Protein AF-A0A914P9Q2-F1 (afdb_monomer)

Radius of gyration: 17.42 Å; Cα contacts (8 Å, |Δi|>4): 188; chains: 1; bounding box: 43×28×49 Å

Solvent-accessible surface area (backbone atoms only — not comparable to full-atom values): 6365 Å² total; per-residue (Å²): 116,64,84,43,79,44,37,32,39,36,33,68,54,30,56,73,70,47,64,48,75,80,62,78,77,41,89,42,43,48,78,44,65,74,75,90,65,51,73,77,66,53,68,74,34,46,29,41,39,45,42,43,96,56,44,72,63,49,52,56,53,48,47,74,75,31,57,92,56,27,40,84,69,52,68,42,73,34,87,67,46,78,44,75,45,71,48,96,89,45,101,50,70,43,82,41,84,40,69,38,59,28,33,42,32,32,30,49,113

Organism: NCBI:txid227884

Mean predicted aligned error: 6.01 Å

pLDDT: mean 86.97, std 9.28, range [52.28, 96.44]

Sequence (109 aa):
MRDKPVSVHIDPFCAENGISRFGQVFNAWEYNKTENLSREDLIRFDYLLFGNTTTEYLRSELMANFSSTHKEYFATEGFHRVKYRKFKQLPLPYPVFDFKEKVIVLKKL

Structure (mmCIF, N/CA/C/O backbone):
data_AF-A0A914P9Q2-F1
#
_entry.id   AF-A0A914P9Q2-F1
#
loop_
_atom_site.group_PDB
_atom_site.id
_atom_site.type_symbol
_atom_site.label_atom_id
_atom_site.label_alt_id
_atom_site.label_comp_id
_atom_site.label_asym_id
_atom_site.label_entity_id
_atom_site.label_seq_id
_atom_site.pdbx_PDB_ins_code
_atom_site.Cartn_x
_atom_site.Cartn_y
_atom_site.Cartn_z
_atom_site.occupancy
_atom_site.B_iso_or_equiv
_atom_site.auth_seq_id
_atom_site.auth_comp_id
_atom_site.auth_asym_id
_atom_site.auth_atom_id
_atom_site.pdbx_PDB_model_num
ATOM 1 N N . MET A 1 1 ? -11.937 -15.102 9.266 1.00 61.81 1 MET A N 1
ATOM 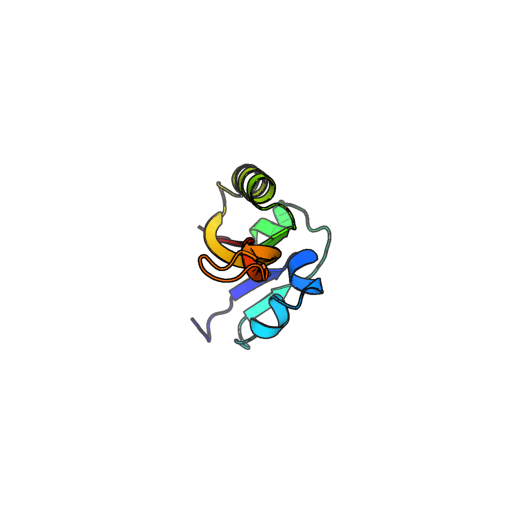2 C CA . MET A 1 1 ? -11.699 -13.670 8.958 1.00 61.81 1 MET A CA 1
ATOM 3 C C . MET A 1 1 ? -12.753 -13.092 8.017 1.00 61.81 1 MET A C 1
ATOM 5 O O . MET A 1 1 ? -13.006 -11.905 8.124 1.00 61.81 1 MET A O 1
ATOM 9 N N . ARG A 1 2 ? -13.370 -13.895 7.135 1.00 68.25 2 ARG A N 1
ATOM 10 C CA . ARG A 1 2 ? -14.324 -13.419 6.116 1.00 68.25 2 ARG A CA 1
ATOM 11 C C . ARG A 1 2 ? -15.599 -12.788 6.690 1.00 68.25 2 ARG A C 1
ATOM 13 O O . ARG A 1 2 ? -16.064 -11.801 6.146 1.00 68.25 2 ARG A O 1
ATOM 20 N N . ASP A 1 3 ? -16.085 -13.309 7.814 1.00 80.94 3 ASP A N 1
ATOM 21 C CA . ASP A 1 3 ? -17.329 -12.847 8.457 1.00 80.94 3 ASP A CA 1
ATOM 22 C C . ASP A 1 3 ? -17.084 -11.893 9.634 1.00 80.94 3 ASP A C 1
ATOM 24 O O . ASP A 1 3 ? -18.004 -11.560 10.376 1.00 80.94 3 ASP A O 1
ATOM 28 N N . LYS A 1 4 ? -15.826 -11.484 9.854 1.00 86.31 4 LYS A N 1
ATOM 29 C CA . LYS A 1 4 ? -15.497 -10.506 10.894 1.00 86.31 4 LYS A CA 1
ATOM 30 C C . LYS A 1 4 ? -15.575 -9.100 10.301 1.00 86.31 4 LYS A C 1
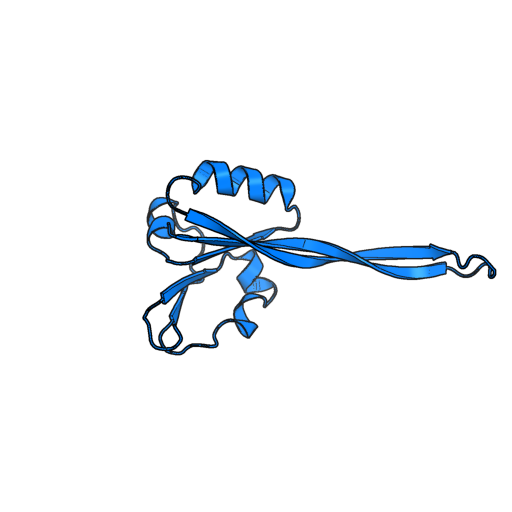ATOM 32 O O . LYS A 1 4 ? -15.045 -8.919 9.201 1.00 86.31 4 LYS A O 1
ATOM 37 N N . PRO A 1 5 ? -16.163 -8.130 11.022 1.00 90.50 5 PRO A N 1
ATOM 38 C CA . PRO A 1 5 ? -16.096 -6.739 10.619 1.00 90.50 5 PRO A CA 1
ATOM 39 C C . PRO A 1 5 ? -14.635 -6.294 10.618 1.00 90.50 5 PRO A C 1
ATOM 41 O O . PRO A 1 5 ? -13.922 -6.485 11.604 1.00 90.50 5 PRO A O 1
ATOM 44 N N . VAL A 1 6 ? -14.193 -5.775 9.479 1.00 92.00 6 VAL A N 1
ATOM 45 C CA . VAL A 1 6 ? -12.843 -5.250 9.261 1.00 92.00 6 VAL A CA 1
ATOM 46 C C . VAL A 1 6 ? -12.984 -3.950 8.497 1.00 92.00 6 VAL A C 1
ATOM 48 O O . VAL A 1 6 ? -13.746 -3.871 7.538 1.00 92.00 6 VAL A O 1
ATOM 51 N N . SER A 1 7 ? -12.234 -2.945 8.911 1.00 93.94 7 SER A N 1
ATOM 52 C CA . SER A 1 7 ? -12.235 -1.619 8.316 1.00 93.94 7 SER A CA 1
ATOM 53 C C . SER A 1 7 ? -10.928 -1.380 7.559 1.00 93.94 7 SER A C 1
ATOM 55 O O . SER A 1 7 ? -9.831 -1.595 8.076 1.00 93.94 7 SER A O 1
ATOM 57 N N . VAL A 1 8 ? -11.039 -0.955 6.303 1.00 92.94 8 VAL A N 1
ATOM 58 C CA . VAL A 1 8 ? -9.906 -0.756 5.399 1.00 92.94 8 VAL A CA 1
ATOM 59 C C . VAL A 1 8 ? -9.974 0.642 4.811 1.00 92.94 8 VAL A C 1
ATOM 61 O O . VAL A 1 8 ? -10.936 0.975 4.118 1.00 92.94 8 VAL A O 1
ATOM 64 N N . HIS A 1 9 ? -8.938 1.444 5.035 1.00 93.94 9 HIS A N 1
ATOM 65 C CA . HIS A 1 9 ? -8.758 2.686 4.296 1.00 93.94 9 HIS A CA 1
ATOM 66 C C . HIS A 1 9 ? -7.924 2.447 3.036 1.00 93.94 9 HIS A C 1
ATOM 68 O O . HIS A 1 9 ? -6.928 1.722 3.061 1.00 93.94 9 HIS A O 1
ATOM 74 N N . ILE A 1 10 ? -8.346 3.063 1.938 1.00 92.19 10 ILE A N 1
ATOM 75 C CA . ILE A 1 10 ? -7.703 3.007 0.630 1.00 92.19 10 ILE A CA 1
ATOM 76 C C . ILE A 1 10 ? -7.368 4.437 0.231 1.00 92.19 10 ILE A C 1
ATOM 78 O O . ILE A 1 10 ? -8.277 5.245 0.029 1.00 92.19 10 ILE A O 1
ATOM 82 N N . ASP A 1 11 ? -6.080 4.720 0.075 1.00 90.88 11 ASP A N 1
ATOM 83 C CA . ASP A 1 11 ? -5.620 6.027 -0.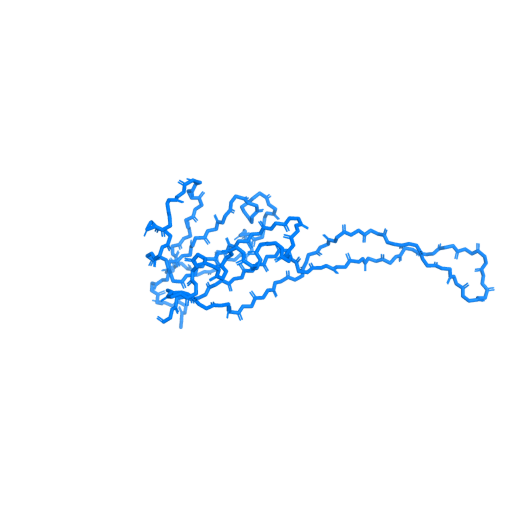367 1.00 90.88 11 ASP A CA 1
ATOM 84 C C . ASP A 1 11 ? -6.018 6.330 -1.830 1.00 90.88 11 ASP A C 1
ATOM 86 O O . ASP A 1 11 ? -6.314 5.412 -2.612 1.00 90.88 11 ASP A O 1
ATOM 90 N N . PRO A 1 12 ? -5.998 7.613 -2.237 1.00 89.50 12 PRO A N 1
ATOM 91 C CA . PRO A 1 12 ? -6.379 8.020 -3.588 1.00 89.50 12 PRO A CA 1
ATOM 92 C C . PRO A 1 12 ? -5.612 7.269 -4.684 1.00 89.50 12 PRO A C 1
ATOM 94 O O . PRO A 1 12 ? -6.215 6.784 -5.641 1.00 89.50 12 PRO A O 1
ATOM 97 N N . PHE A 1 13 ? -4.302 7.053 -4.510 1.00 88.12 13 PHE A N 1
ATOM 98 C CA . PHE A 1 13 ? -3.493 6.341 -5.499 1.00 88.12 13 PHE A CA 1
ATOM 99 C C . PHE A 1 13 ? -3.982 4.901 -5.722 1.00 88.12 13 PHE A C 1
ATOM 101 O O . PHE A 1 13 ? -4.095 4.444 -6.866 1.00 88.12 13 PHE A O 1
ATOM 108 N N . CYS A 1 14 ? -4.299 4.161 -4.654 1.00 86.56 14 CYS A N 1
ATOM 109 C CA . CYS A 1 14 ? -4.847 2.807 -4.771 1.00 86.56 14 CYS A CA 1
ATOM 110 C C . CYS A 1 14 ? -6.301 2.789 -5.265 1.00 86.56 14 CYS A C 1
ATOM 112 O O . CYS A 1 14 ? -6.747 1.793 -5.859 1.00 86.56 14 CYS A O 1
ATOM 114 N N . ALA A 1 15 ? -7.060 3.858 -5.015 1.00 86.12 15 ALA A N 1
ATOM 115 C CA . ALA A 1 15 ? -8.415 4.017 -5.522 1.00 86.12 15 ALA A CA 1
ATOM 116 C C . ALA A 1 15 ? -8.426 4.207 -7.049 1.00 86.12 15 ALA A C 1
ATOM 118 O O . ALA A 1 15 ? -9.160 3.488 -7.732 1.00 86.12 15 ALA A O 1
ATOM 119 N N . GLU A 1 16 ? -7.577 5.094 -7.573 1.00 84.56 16 GLU A N 1
ATOM 120 C CA . GLU A 1 16 ? -7.478 5.439 -8.999 1.00 84.56 16 GLU A CA 1
ATOM 121 C C . GLU A 1 16 ? -6.938 4.293 -9.858 1.00 84.56 16 GLU A C 1
ATOM 123 O O . GLU A 1 16 ? -7.486 3.985 -10.915 1.00 84.56 16 GLU A O 1
ATOM 128 N N . ASN A 1 17 ? -5.899 3.598 -9.386 1.00 77.50 17 ASN A N 1
ATOM 129 C CA . ASN A 1 17 ? -5.255 2.523 -10.148 1.00 77.50 17 ASN A CA 1
ATOM 130 C C . ASN A 1 17 ? -6.025 1.191 -10.107 1.00 77.50 17 ASN A C 1
ATOM 132 O O . ASN A 1 17 ? -5.523 0.158 -10.551 1.00 77.50 17 ASN A O 1
ATOM 136 N N . GLY A 1 18 ? -7.233 1.173 -9.535 1.00 67.50 18 GLY A N 1
ATOM 137 C CA . GLY A 1 18 ? -8.075 -0.022 -9.475 1.00 67.50 18 GLY A CA 1
ATOM 138 C C . GLY A 1 18 ? -7.544 -1.135 -8.566 1.00 67.50 18 GLY A C 1
ATOM 139 O O . GLY A 1 18 ? -8.181 -2.184 -8.473 1.00 67.50 18 GLY A O 1
ATOM 140 N N . ILE A 1 19 ? -6.445 -0.899 -7.840 1.00 66.81 19 ILE A N 1
ATOM 141 C CA . ILE A 1 19 ? -5.848 -1.836 -6.873 1.00 66.81 19 ILE A CA 1
ATOM 142 C C . ILE A 1 19 ? -6.883 -2.218 -5.803 1.00 66.81 19 ILE A C 1
ATOM 144 O O . ILE A 1 19 ? -6.946 -3.361 -5.357 1.00 66.81 19 ILE A O 1
ATOM 148 N N . SER A 1 20 ? -7.783 -1.289 -5.473 1.00 61.28 20 SER A N 1
ATOM 149 C CA . SER A 1 20 ? -8.892 -1.526 -4.547 1.00 61.28 20 SER A CA 1
A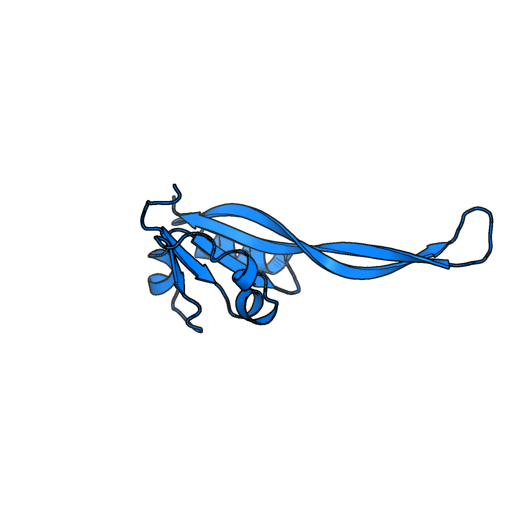TOM 150 C C . SER A 1 20 ? -10.055 -2.361 -5.095 1.00 61.28 20 SER A C 1
ATOM 152 O O . SER A 1 20 ? -10.724 -3.041 -4.317 1.00 61.28 20 SER A O 1
ATOM 154 N N . ARG A 1 21 ? -10.333 -2.340 -6.410 1.00 58.38 21 ARG A N 1
ATOM 155 C CA . ARG A 1 21 ? -11.540 -2.977 -6.981 1.00 58.38 21 ARG A CA 1
ATOM 156 C C . ARG A 1 21 ? -11.463 -4.506 -6.961 1.00 58.38 21 ARG A C 1
ATOM 158 O O . ARG A 1 21 ? -12.494 -5.160 -6.883 1.00 58.38 21 ARG A O 1
ATOM 165 N N . PHE A 1 22 ? -10.254 -5.065 -6.957 1.00 52.28 22 PHE A N 1
ATOM 166 C CA . PHE A 1 22 ? -10.020 -6.506 -6.817 1.00 52.28 22 PHE A CA 1
ATOM 167 C C . PHE A 1 22 ? -10.033 -6.991 -5.354 1.00 52.28 22 PHE A C 1
ATOM 169 O O . PHE A 1 22 ? -10.034 -8.195 -5.114 1.00 52.28 22 PHE A O 1
ATOM 176 N N . GLY A 1 23 ? -10.052 -6.073 -4.378 1.00 57.00 23 GLY A N 1
ATOM 177 C CA . GLY A 1 23 ? -9.908 -6.376 -2.950 1.00 57.00 23 GLY A CA 1
ATOM 178 C C . GLY A 1 23 ? -11.194 -6.317 -2.119 1.00 57.00 23 GLY A C 1
ATOM 179 O O . GLY A 1 23 ? -11.173 -6.772 -0.975 1.00 57.00 23 GLY A O 1
ATOM 180 N N . GLN A 1 24 ? -12.308 -5.809 -2.666 1.00 64.38 24 GLN A N 1
ATOM 181 C CA . GLN A 1 24 ? -13.616 -5.740 -1.988 1.00 64.38 24 GLN A CA 1
ATOM 182 C C . GLN A 1 24 ? -14.347 -7.091 -1.990 1.00 64.38 24 GLN A C 1
ATOM 184 O O . GLN A 1 24 ? -15.453 -7.227 -2.501 1.00 64.38 24 GLN A O 1
ATOM 189 N N . VAL A 1 25 ? -13.678 -8.123 -1.477 1.00 73.94 25 VAL A N 1
ATOM 190 C CA . VAL A 1 25 ? -14.101 -9.526 -1.612 1.00 73.94 25 VAL A CA 1
ATOM 191 C C . VAL A 1 25 ? -15.033 -9.963 -0.478 1.00 73.94 25 VAL A C 1
ATOM 193 O O . VAL A 1 25 ? -15.778 -10.931 -0.628 1.00 73.94 25 VAL A O 1
ATOM 196 N N . PHE A 1 26 ? -14.999 -9.279 0.668 1.00 83.19 26 PHE A N 1
ATOM 197 C CA . PHE A 1 26 ? -15.720 -9.698 1.868 1.00 83.19 26 PHE A CA 1
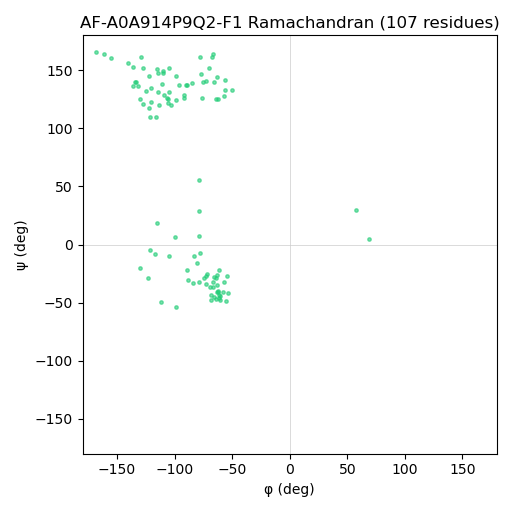ATOM 198 C C . PHE A 1 26 ? -16.828 -8.710 2.226 1.00 83.19 26 PHE A C 1
ATOM 200 O O . PHE A 1 26 ? -16.562 -7.553 2.530 1.00 83.19 26 PHE A O 1
ATOM 207 N N . ASN A 1 27 ? -18.073 -9.192 2.254 1.00 84.19 27 ASN A N 1
ATOM 208 C CA . ASN A 1 27 ? -19.252 -8.369 2.555 1.00 84.19 27 ASN A CA 1
ATOM 209 C C . ASN A 1 27 ? -19.243 -7.778 3.972 1.00 84.19 27 ASN A C 1
ATOM 211 O O . ASN A 1 27 ? -19.876 -6.757 4.208 1.00 84.19 27 ASN A O 1
ATOM 215 N N . ALA A 1 28 ? -18.553 -8.422 4.917 1.00 88.19 28 ALA A N 1
ATOM 216 C CA . ALA A 1 28 ? -18.431 -7.922 6.284 1.00 88.19 28 ALA A CA 1
ATOM 217 C C . ALA A 1 28 ? -17.404 -6.782 6.416 1.00 88.19 28 ALA A C 1
ATOM 219 O O . ALA A 1 28 ? -17.267 -6.223 7.500 1.00 88.19 28 ALA A O 1
ATOM 220 N N . TRP A 1 29 ? -16.642 -6.467 5.364 1.00 90.38 29 TRP A N 1
ATOM 221 C CA . TRP A 1 29 ? -15.572 -5.476 5.425 1.00 90.38 29 TRP A CA 1
ATOM 222 C C . TRP A 1 29 ? -16.057 -4.108 4.943 1.00 90.38 29 TRP A C 1
ATOM 224 O O . TRP A 1 29 ? -16.732 -3.991 3.921 1.00 90.38 29 TRP A O 1
ATOM 234 N N . GLU A 1 30 ? -15.669 -3.063 5.665 1.00 90.69 30 GLU A N 1
ATOM 235 C CA . GLU A 1 30 ? -15.867 -1.675 5.271 1.00 90.69 30 GLU A CA 1
ATOM 236 C C . GLU A 1 30 ? -14.633 -1.188 4.510 1.00 90.69 30 GLU A C 1
ATOM 238 O O . GLU A 1 30 ? -13.510 -1.260 5.008 1.00 90.69 30 GLU A O 1
ATOM 243 N N . TYR A 1 31 ? -14.846 -0.652 3.311 1.00 90.00 31 TYR A N 1
ATOM 244 C CA . TYR A 1 31 ? -13.786 -0.087 2.484 1.00 90.00 31 TYR A CA 1
ATOM 245 C C . TYR A 1 31 ? -14.025 1.406 2.306 1.00 90.00 31 TYR A C 1
ATOM 247 O O . TYR A 1 31 ? -14.946 1.816 1.597 1.00 90.00 31 TYR A O 1
ATOM 255 N N . ASN A 1 32 ? -13.176 2.214 2.925 1.00 91.00 32 ASN A N 1
ATOM 256 C CA . ASN A 1 32 ? -13.291 3.660 2.933 1.00 91.00 32 ASN A CA 1
ATOM 257 C C . ASN A 1 32 ? -12.241 4.292 2.007 1.00 91.00 32 ASN A C 1
ATOM 259 O O . ASN A 1 32 ? -11.047 4.035 2.145 1.00 91.00 32 ASN A O 1
ATOM 263 N N . LYS A 1 33 ? -12.703 5.125 1.070 1.00 91.06 33 LYS A N 1
ATOM 264 C CA . LYS A 1 33 ? -11.880 5.849 0.082 1.00 91.06 33 LYS A CA 1
ATOM 265 C C . LYS A 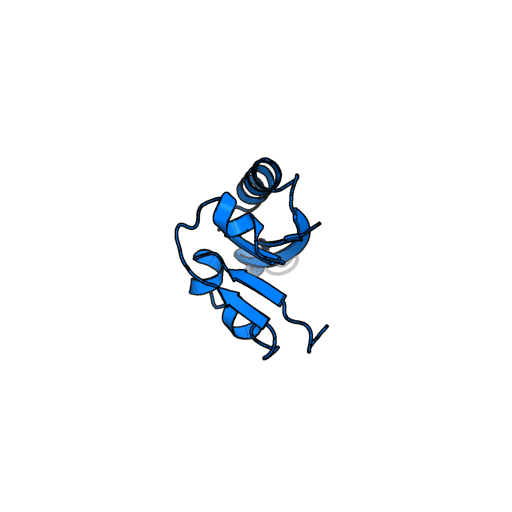1 33 ? -11.938 7.367 0.279 1.00 91.06 33 LYS A C 1
ATOM 267 O O . LYS A 1 33 ? -11.707 8.117 -0.662 1.00 91.06 33 LYS A O 1
ATOM 272 N N . THR A 1 34 ? -12.356 7.828 1.456 1.00 91.25 34 THR A N 1
ATOM 273 C CA . THR A 1 34 ? -12.462 9.259 1.740 1.00 91.25 34 THR A CA 1
ATOM 274 C C . THR A 1 34 ? -11.075 9.882 1.688 1.00 91.25 34 THR A C 1
ATOM 276 O O . THR A 1 34 ? -10.163 9.437 2.375 1.00 91.25 3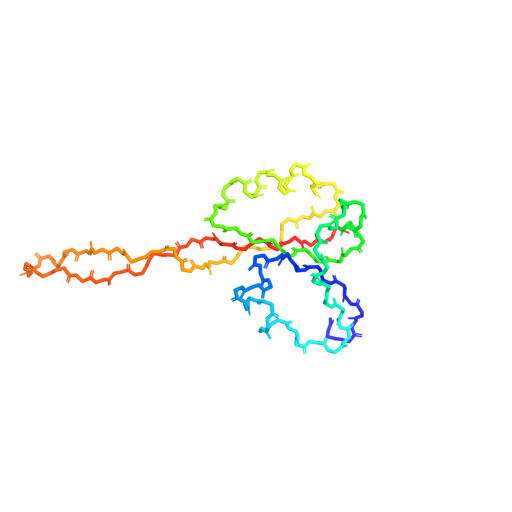4 THR A O 1
ATOM 279 N N . GLU A 1 35 ? -10.915 10.912 0.871 1.00 87.50 35 GLU A N 1
ATOM 280 C CA . GLU A 1 35 ? -9.641 11.606 0.714 1.00 87.50 35 GLU A CA 1
ATOM 281 C C . GLU A 1 35 ? -9.377 12.563 1.884 1.00 87.50 35 GLU A C 1
ATOM 283 O O . GLU A 1 35 ? -10.302 12.981 2.580 1.00 87.50 35 GLU A O 1
ATOM 288 N N . ASN A 1 36 ? -8.111 12.955 2.064 1.00 87.75 36 ASN A N 1
ATOM 289 C CA . ASN A 1 36 ? -7.686 13.985 3.023 1.00 87.75 36 ASN A CA 1
ATOM 290 C C . ASN A 1 36 ? -8.074 13.708 4.489 1.00 87.75 36 ASN A C 1
ATOM 292 O O . ASN A 1 36 ? -8.283 14.640 5.265 1.00 87.75 36 ASN A O 1
ATOM 296 N N . LEU A 1 37 ? -8.165 12.432 4.879 1.00 90.19 37 LEU A N 1
ATOM 297 C CA . LEU A 1 37 ? -8.352 12.050 6.277 1.00 90.19 37 LEU A CA 1
ATOM 298 C C . LEU A 1 37 ? -7.128 12.435 7.111 1.00 90.19 37 LEU A C 1
ATOM 300 O O . LEU A 1 37 ? -5.984 12.260 6.683 1.00 90.19 37 LEU A O 1
ATOM 304 N N . SER A 1 38 ? -7.381 12.930 8.321 1.00 91.69 38 SER A N 1
ATOM 305 C CA . SER A 1 38 ? -6.319 13.193 9.288 1.00 91.69 38 SER A CA 1
ATOM 306 C C . SER A 1 38 ? -5.663 11.888 9.746 1.00 91.69 38 SER A C 1
ATOM 308 O O . SER A 1 38 ? -6.216 10.792 9.601 1.00 91.69 38 SER A O 1
ATOM 310 N N . ARG A 1 39 ? -4.481 11.986 10.356 1.00 90.62 39 ARG A N 1
ATOM 311 C CA . ARG A 1 39 ? -3.820 10.824 10.961 1.00 90.62 39 ARG A CA 1
ATOM 312 C C . ARG A 1 39 ? -4.717 10.175 12.018 1.00 90.62 39 ARG A C 1
ATOM 314 O O . ARG A 1 39 ? -4.799 8.952 12.085 1.00 90.62 39 ARG A O 1
ATOM 321 N N . GLU A 1 40 ? -5.398 10.988 12.814 1.00 92.44 40 GLU A N 1
ATOM 322 C CA . GLU A 1 40 ? -6.310 10.568 13.876 1.00 92.44 40 GLU A CA 1
ATOM 323 C C . GLU A 1 40 ? -7.491 9.775 13.305 1.00 92.44 40 GLU A C 1
ATOM 325 O O . GLU A 1 40 ? -7.851 8.723 13.839 1.00 92.44 40 GLU A O 1
ATOM 330 N N . ASP A 1 41 ? -8.031 10.222 12.169 1.00 93.50 41 ASP A N 1
ATOM 331 C CA . ASP A 1 41 ? -9.090 9.513 11.454 1.00 93.50 41 ASP A CA 1
ATOM 332 C C . ASP A 1 41 ? -8.613 8.176 10.886 1.00 93.50 41 ASP A C 1
ATOM 334 O O . ASP A 1 41 ? -9.375 7.209 10.879 1.00 93.50 41 ASP A O 1
ATOM 338 N N . LEU A 1 42 ? -7.362 8.115 10.422 1.00 94.00 42 LEU A N 1
ATOM 339 C CA . LEU A 1 42 ? -6.763 6.924 9.822 1.00 94.00 42 LEU A CA 1
ATOM 340 C C . LEU A 1 42 ? -6.458 5.838 10.860 1.00 94.00 42 LEU A C 1
ATOM 342 O O . LEU A 1 42 ? -6.622 4.654 10.583 1.00 94.00 42 LEU A O 1
ATOM 346 N N . ILE A 1 43 ? -6.082 6.208 12.086 1.00 95.38 43 ILE A N 1
ATOM 347 C CA . ILE A 1 43 ? -5.699 5.242 13.133 1.00 95.38 43 ILE A CA 1
ATOM 348 C C . ILE A 1 43 ? -6.844 4.280 13.510 1.00 95.38 43 ILE A C 1
ATOM 350 O O . ILE A 1 43 ? -6.607 3.186 14.039 1.00 95.38 43 ILE A O 1
ATOM 354 N N . ARG A 1 44 ? -8.102 4.659 13.249 1.00 94.94 44 ARG A N 1
ATOM 355 C CA . ARG A 1 44 ? -9.253 3.809 13.570 1.00 94.94 44 ARG A CA 1
ATOM 356 C C . ARG A 1 44 ? -9.291 2.530 12.732 1.00 94.94 44 ARG A C 1
ATOM 358 O O . ARG A 1 44 ? -9.730 1.515 13.270 1.00 94.94 44 ARG A O 1
ATOM 365 N N . PHE A 1 45 ? -8.815 2.575 11.487 1.00 96.06 45 PHE A N 1
ATOM 366 C CA . PHE A 1 45 ? -8.930 1.468 10.541 1.00 96.06 45 PHE A CA 1
ATOM 367 C C . PHE A 1 45 ? -8.047 0.278 10.934 1.00 96.06 45 PHE A C 1
ATOM 369 O O . PHE A 1 45 ? -7.014 0.446 11.573 1.00 96.06 45 PHE A O 1
ATOM 376 N N . ASP A 1 46 ? -8.454 -0.934 10.558 1.00 95.19 46 ASP A N 1
ATOM 377 C CA . ASP A 1 46 ? -7.678 -2.159 10.798 1.00 95.19 46 ASP A CA 1
ATOM 378 C C . ASP A 1 46 ? -6.541 -2.319 9.784 1.00 95.19 46 ASP A C 1
ATOM 380 O O . ASP A 1 46 ? -5.478 -2.866 10.098 1.00 95.19 46 ASP A O 1
ATOM 384 N N . TYR A 1 47 ? -6.776 -1.844 8.560 1.00 94.25 47 TYR A N 1
ATOM 385 C CA . TYR A 1 47 ? -5.809 -1.849 7.474 1.00 94.25 47 TYR A CA 1
ATOM 386 C C . TYR A 1 47 ? -5.760 -0.497 6.773 1.00 94.25 47 TYR A C 1
ATOM 388 O O . TYR A 1 47 ? -6.796 0.108 6.492 1.00 94.25 47 TYR A O 1
ATOM 396 N N . LEU A 1 48 ? -4.548 -0.071 6.425 1.00 94.12 48 LEU A N 1
ATOM 397 C CA . LEU A 1 48 ? -4.302 1.125 5.627 1.00 94.12 48 LEU A CA 1
ATOM 398 C C . LEU A 1 48 ? -3.560 0.727 4.355 1.00 94.12 48 LEU A C 1
ATOM 400 O O . LEU A 1 48 ? -2.493 0.114 4.428 1.00 94.12 48 LEU A O 1
ATOM 404 N N . LEU A 1 49 ? -4.128 1.053 3.199 1.00 92.62 49 LEU A N 1
ATOM 405 C CA . LEU A 1 49 ? -3.494 0.874 1.898 1.00 92.62 49 LEU A CA 1
ATOM 406 C C . LEU A 1 49 ? -3.000 2.230 1.423 1.00 92.62 49 LEU A C 1
ATOM 408 O O . LEU A 1 49 ? -3.805 3.137 1.232 1.00 92.6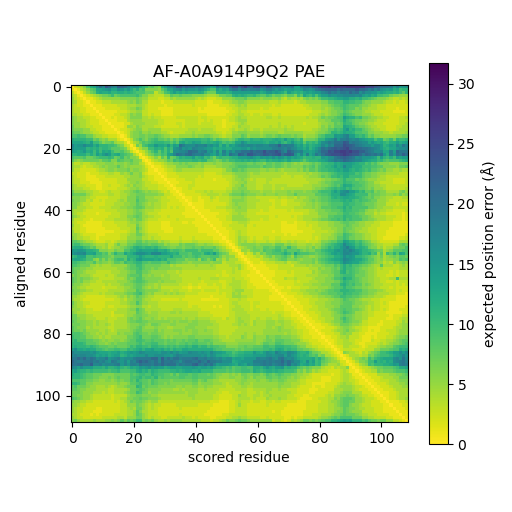2 49 LEU A O 1
ATOM 412 N N . PHE A 1 50 ? -1.692 2.328 1.210 1.00 91.25 50 PHE A N 1
ATOM 413 C CA . PHE A 1 50 ? -1.052 3.519 0.676 1.00 91.25 50 PHE A CA 1
ATOM 414 C C . PHE A 1 50 ? -0.254 3.172 -0.563 1.00 91.25 50 PHE A C 1
ATOM 416 O O . PHE A 1 50 ? 0.539 2.227 -0.539 1.00 91.25 50 PHE A O 1
ATOM 423 N N . GLY A 1 51 ? -0.414 3.949 -1.627 1.00 88.44 51 GLY A N 1
ATOM 424 C CA . GLY A 1 51 ? 0.351 3.770 -2.843 1.00 88.44 51 GLY A CA 1
ATOM 425 C C . GLY A 1 51 ? 1.025 5.045 -3.313 1.00 88.44 51 GLY A C 1
ATOM 426 O O . GLY A 1 51 ? 0.589 6.160 -3.054 1.00 88.44 51 GLY A O 1
ATOM 427 N N . ASN A 1 52 ? 2.148 4.877 -4.002 1.00 84.31 52 ASN A N 1
ATOM 428 C CA . ASN A 1 52 ? 2.847 5.991 -4.622 1.00 84.31 52 ASN A CA 1
ATOM 429 C C . ASN A 1 52 ? 3.696 5.497 -5.800 1.00 84.31 52 ASN A C 1
ATOM 431 O O . ASN A 1 52 ? 4.092 4.335 -5.914 1.00 84.31 52 ASN A O 1
ATOM 435 N N . THR A 1 53 ? 4.046 6.429 -6.676 1.00 74.50 53 THR A N 1
ATOM 436 C CA . THR A 1 53 ? 5.068 6.249 -7.702 1.00 74.50 53 THR A CA 1
ATOM 437 C C . THR A 1 53 ? 6.467 6.019 -7.115 1.00 74.50 53 THR A C 1
ATOM 439 O O . THR A 1 53 ? 7.245 5.286 -7.736 1.00 74.50 53 THR A O 1
ATOM 442 N N . THR A 1 54 ? 6.767 6.560 -5.924 1.00 76.25 54 THR A N 1
ATOM 443 C CA . THR A 1 54 ? 8.064 6.414 -5.236 1.00 76.25 54 THR A CA 1
ATOM 444 C C . THR A 1 54 ? 7.910 5.779 -3.854 1.00 76.25 54 THR A C 1
ATOM 446 O O . THR A 1 54 ? 7.405 6.392 -2.920 1.00 76.25 54 THR A O 1
ATOM 449 N N . THR A 1 55 ? 8.382 4.544 -3.720 1.00 68.38 55 THR A N 1
ATOM 450 C CA . THR A 1 55 ? 8.089 3.672 -2.571 1.00 68.38 55 THR A CA 1
ATOM 451 C C . THR A 1 55 ? 8.996 3.897 -1.368 1.00 68.38 55 THR A C 1
ATOM 453 O O . THR A 1 55 ? 8.559 3.735 -0.235 1.00 68.38 55 THR A O 1
ATOM 456 N N . GLU A 1 56 ? 10.260 4.265 -1.594 1.00 73.00 56 GLU A N 1
ATOM 457 C CA . GLU A 1 56 ? 11.238 4.472 -0.515 1.00 73.00 56 GLU A CA 1
ATOM 458 C C . GLU A 1 56 ? 10.823 5.638 0.390 1.00 73.00 56 GLU A C 1
ATOM 460 O O . GLU A 1 56 ? 10.764 5.491 1.611 1.00 73.00 56 GLU A O 1
ATOM 465 N N . TYR A 1 57 ? 10.441 6.764 -0.222 1.00 73.25 57 TYR A N 1
ATOM 466 C CA . TYR A 1 57 ? 9.897 7.921 0.487 1.00 73.25 57 TYR A CA 1
ATOM 467 C C . TYR A 1 57 ? 8.611 7.555 1.237 1.00 73.25 57 TYR A C 1
ATOM 469 O O . TYR A 1 57 ? 8.523 7.780 2.443 1.00 73.25 57 TYR A O 1
ATOM 477 N N . LEU A 1 58 ? 7.683 6.874 0.553 1.00 82.19 58 LEU A N 1
ATOM 478 C CA . LEU A 1 58 ? 6.420 6.431 1.138 1.00 82.19 58 LEU A CA 1
ATOM 479 C C . LEU A 1 58 ? 6.638 5.581 2.398 1.00 82.19 58 LEU A C 1
ATOM 481 O O . LEU A 1 58 ? 6.036 5.849 3.431 1.00 82.19 58 LEU A O 1
ATOM 485 N N . ARG A 1 59 ? 7.528 4.582 2.355 1.00 86.56 59 ARG A N 1
ATOM 486 C CA . ARG A 1 59 ? 7.788 3.716 3.514 1.00 86.56 59 ARG A CA 1
ATOM 487 C C . ARG A 1 59 ? 8.326 4.512 4.704 1.00 86.56 59 ARG A C 1
ATOM 489 O O . ARG A 1 59 ? 7.847 4.323 5.818 1.00 86.56 59 ARG A O 1
ATOM 496 N N . SER A 1 60 ? 9.292 5.405 4.478 1.00 86.44 60 SER A N 1
ATOM 497 C CA . SER A 1 60 ? 9.860 6.226 5.558 1.00 86.44 60 SER A CA 1
ATOM 498 C C . SER A 1 60 ? 8.820 7.139 6.216 1.00 86.44 60 SER A C 1
ATOM 500 O O . SER A 1 60 ? 8.737 7.187 7.443 1.00 86.44 60 SER A O 1
ATOM 502 N N . GLU A 1 61 ? 7.974 7.789 5.417 1.00 88.69 61 GLU A N 1
ATOM 503 C CA . GLU A 1 61 ? 6.903 8.664 5.893 1.00 88.69 61 GLU A CA 1
ATOM 504 C C . GLU A 1 61 ? 5.827 7.883 6.660 1.00 88.69 61 GLU A C 1
ATOM 506 O O . GLU A 1 61 ? 5.430 8.266 7.763 1.00 88.69 61 GLU A O 1
ATOM 511 N N . LEU A 1 62 ? 5.394 6.738 6.126 1.00 90.38 62 LEU A N 1
ATOM 512 C CA . LEU A 1 62 ? 4.404 5.886 6.778 1.00 90.38 62 LEU A CA 1
ATOM 513 C C . LEU A 1 62 ? 4.908 5.334 8.108 1.00 90.38 62 LEU A C 1
ATOM 515 O O . LEU A 1 62 ? 4.155 5.300 9.079 1.00 90.38 62 LEU A O 1
ATOM 519 N N . MET A 1 63 ? 6.174 4.923 8.187 1.00 87.12 63 MET A N 1
ATOM 520 C CA . MET A 1 63 ? 6.746 4.440 9.443 1.00 87.12 63 MET A CA 1
ATOM 521 C C . MET A 1 63 ? 6.917 5.571 10.460 1.00 87.12 63 MET A C 1
ATOM 523 O O . MET A 1 63 ? 6.649 5.359 11.642 1.00 87.12 63 MET A O 1
ATOM 527 N N . ALA A 1 64 ? 7.269 6.784 10.031 1.00 90.38 64 ALA A N 1
ATOM 528 C CA . ALA A 1 64 ? 7.317 7.939 10.927 1.00 90.38 64 ALA A CA 1
ATOM 529 C C . ALA A 1 64 ? 5.932 8.269 11.517 1.00 90.38 64 ALA A C 1
ATOM 531 O O . ALA A 1 64 ? 5.813 8.557 12.707 1.00 90.38 64 ALA A O 1
ATOM 532 N N . ASN A 1 65 ? 4.877 8.161 10.706 1.00 91.06 65 ASN A N 1
ATOM 533 C CA . ASN A 1 65 ? 3.525 8.546 11.104 1.00 91.06 65 ASN A CA 1
ATOM 534 C C . ASN A 1 65 ? 2.720 7.424 11.776 1.00 91.06 65 ASN A C 1
ATOM 536 O O . ASN A 1 65 ? 1.891 7.705 12.638 1.00 91.06 65 ASN A O 1
ATOM 540 N N . PHE A 1 66 ? 2.933 6.153 11.442 1.00 94.62 66 PHE A N 1
ATOM 541 C CA . PHE A 1 66 ? 2.039 5.074 11.881 1.00 94.62 66 PHE A CA 1
ATOM 542 C C . PHE A 1 66 ? 2.710 3.972 12.694 1.00 94.62 66 PHE A C 1
ATOM 544 O O . PHE A 1 66 ? 1.982 3.153 13.241 1.00 94.62 66 PHE A O 1
ATOM 551 N N . SER A 1 67 ? 4.035 3.976 12.876 1.00 92.62 67 SER A N 1
ATOM 552 C CA . SER A 1 67 ? 4.756 2.902 13.595 1.00 92.62 67 SER A CA 1
ATOM 553 C C . SER A 1 67 ? 4.240 2.596 15.008 1.00 92.62 67 SER A C 1
ATOM 555 O O . SER A 1 67 ? 4.371 1.466 15.470 1.00 92.62 67 SER A O 1
ATOM 557 N N . SER A 1 68 ? 3.630 3.567 15.696 1.00 94.31 68 SER A N 1
ATOM 558 C CA . SER A 1 68 ? 3.044 3.378 17.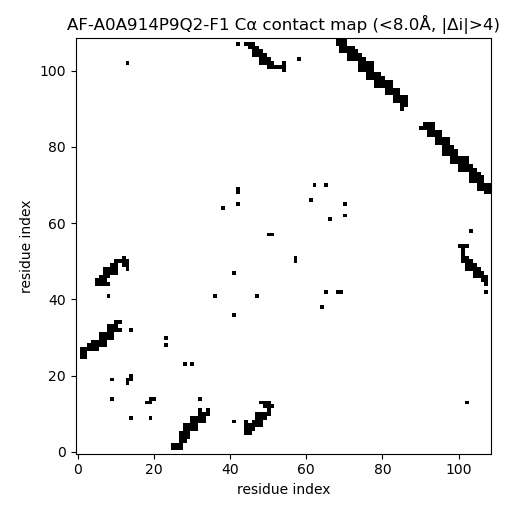031 1.00 94.31 68 SER A CA 1
ATOM 559 C C . SER A 1 68 ? 1.656 2.727 17.034 1.00 94.31 68 SER A C 1
ATOM 561 O O . SER A 1 68 ? 1.197 2.286 18.083 1.00 94.31 68 SER A O 1
ATOM 563 N N . THR A 1 69 ? 0.966 2.688 15.891 1.00 96.00 69 THR A N 1
ATOM 564 C CA . THR A 1 69 ? -0.436 2.230 15.781 1.00 96.00 69 THR A CA 1
ATOM 565 C C . THR A 1 69 ? -0.612 1.085 14.792 1.00 96.00 69 THR A C 1
ATOM 567 O O . THR A 1 69 ? -1.504 0.256 14.956 1.00 96.00 69 THR A O 1
ATOM 570 N N . HIS A 1 70 ? 0.243 1.028 13.776 1.00 96.44 70 HIS A N 1
ATOM 571 C CA . HIS A 1 70 ? 0.224 0.048 12.709 1.00 96.44 70 HIS A CA 1
ATOM 572 C C . HIS A 1 70 ? 1.639 -0.456 12.432 1.00 96.44 70 HIS A C 1
ATOM 574 O O . HIS A 1 70 ? 2.628 0.256 12.598 1.00 96.44 70 HIS A O 1
ATOM 580 N N . LYS A 1 71 ? 1.720 -1.683 11.927 1.00 94.88 71 LYS A N 1
ATOM 581 C CA . LYS A 1 71 ? 2.940 -2.276 11.377 1.00 94.88 71 LYS A CA 1
ATOM 582 C C . LYS A 1 71 ? 2.779 -2.540 9.890 1.00 94.88 71 LYS A C 1
ATOM 584 O O . LYS A 1 71 ? 1.673 -2.824 9.428 1.00 94.88 71 LYS A O 1
ATOM 589 N N . GLU A 1 72 ? 3.883 -2.500 9.153 1.00 93.06 72 GLU A N 1
ATOM 590 C CA . GLU A 1 72 ? 3.901 -3.000 7.779 1.00 93.06 72 GLU A CA 1
ATOM 591 C C . GLU A 1 72 ? 3.461 -4.471 7.770 1.00 93.06 72 GLU A C 1
ATOM 593 O O . GLU A 1 72 ? 3.957 -5.292 8.546 1.00 93.06 72 GLU A O 1
ATOM 598 N N . TYR A 1 73 ? 2.473 -4.784 6.933 1.00 92.81 73 TYR A N 1
ATOM 599 C CA . TYR A 1 73 ? 1.970 -6.139 6.755 1.00 92.81 73 TYR A CA 1
ATOM 600 C C . TYR A 1 73 ? 2.577 -6.781 5.511 1.00 92.81 73 TYR A C 1
ATOM 602 O O . TYR A 1 73 ? 3.165 -7.855 5.609 1.00 92.81 73 TYR A O 1
ATOM 610 N N . PHE A 1 74 ? 2.464 -6.115 4.360 1.00 90.25 74 PHE A N 1
ATOM 611 C CA . PHE A 1 74 ? 3.173 -6.471 3.132 1.00 90.25 74 PHE A CA 1
ATOM 612 C C . PHE A 1 74 ? 3.206 -5.284 2.165 1.00 90.25 74 PHE A C 1
ATOM 614 O O . PHE A 1 74 ? 2.406 -4.354 2.278 1.00 90.25 74 PHE A O 1
ATOM 621 N N . ALA A 1 75 ? 4.091 -5.355 1.175 1.00 89.56 75 ALA A N 1
ATOM 622 C CA . ALA A 1 75 ? 4.094 -4.471 0.019 1.00 89.56 75 ALA A CA 1
ATOM 623 C C . ALA A 1 75 ? 3.792 -5.273 -1.253 1.00 89.56 75 ALA A C 1
ATOM 625 O O . ALA A 1 75 ? 4.141 -6.451 -1.347 1.00 89.56 75 ALA A O 1
ATOM 626 N N . THR A 1 76 ? 3.126 -4.648 -2.225 1.00 86.88 76 THR A N 1
ATOM 627 C CA . THR A 1 76 ? 2.854 -5.266 -3.529 1.00 86.88 76 THR A CA 1
ATOM 628 C C . THR A 1 76 ? 3.646 -4.578 -4.627 1.00 86.88 76 THR A C 1
ATOM 630 O O . THR A 1 76 ? 3.736 -3.344 -4.687 1.00 86.88 76 THR A O 1
ATOM 633 N N . GLU A 1 77 ? 4.194 -5.384 -5.528 1.00 87.50 77 GLU A N 1
ATOM 634 C CA . GLU A 1 77 ? 4.846 -4.886 -6.728 1.00 87.50 77 GLU A CA 1
ATOM 635 C C . GLU A 1 77 ? 3.815 -4.426 -7.762 1.00 87.50 77 GLU A C 1
ATOM 637 O O . GLU A 1 77 ? 2.776 -5.051 -7.970 1.00 87.50 77 GLU A O 1
ATOM 642 N N . GLY A 1 78 ? 4.123 -3.313 -8.418 1.00 84.94 78 GLY A N 1
ATOM 643 C CA . GLY A 1 78 ? 3.399 -2.776 -9.555 1.00 84.94 78 GLY A CA 1
ATOM 644 C C . GLY A 1 78 ? 4.353 -2.466 -10.703 1.00 84.94 78 GLY A C 1
ATOM 645 O O . GLY A 1 78 ? 5.573 -2.346 -10.529 1.00 84.94 78 GLY A O 1
ATOM 646 N N . PHE A 1 79 ? 3.789 -2.341 -11.903 1.00 87.25 79 PHE A N 1
ATOM 647 C CA . PHE A 1 79 ? 4.549 -1.964 -13.089 1.00 87.25 79 PHE A CA 1
ATOM 648 C C . PHE A 1 79 ? 5.275 -0.630 -12.859 1.00 87.25 79 PHE A C 1
ATOM 650 O O . PHE A 1 79 ? 4.693 0.341 -12.374 1.00 87.25 79 PHE A O 1
ATOM 657 N N . HIS A 1 80 ? 6.561 -0.578 -13.207 1.00 87.56 80 HIS A N 1
ATOM 658 C CA . HIS A 1 80 ? 7.359 0.637 -13.097 1.00 87.56 80 HIS A CA 1
ATOM 659 C C . HIS A 1 80 ? 7.755 1.196 -14.460 1.00 87.56 80 HIS A C 1
ATOM 661 O O . HIS A 1 80 ? 7.609 2.397 -14.678 1.00 87.56 80 HIS A O 1
ATOM 667 N N . ARG A 1 81 ? 8.298 0.353 -15.348 1.00 90.19 81 ARG A N 1
ATOM 668 C CA . ARG A 1 81 ? 8.732 0.743 -16.700 1.00 90.19 81 ARG A CA 1
ATOM 669 C C . ARG A 1 81 ? 9.036 -0.468 -17.575 1.00 90.19 81 ARG A C 1
ATOM 671 O O . ARG A 1 81 ? 9.264 -1.567 -17.080 1.00 90.19 81 ARG A O 1
ATOM 678 N N . VAL A 1 82 ? 9.146 -0.234 -18.879 1.00 94.31 82 VAL A N 1
ATOM 679 C CA . VAL A 1 82 ? 9.769 -1.175 -19.818 1.00 94.31 82 VAL A CA 1
ATOM 680 C C . VAL A 1 82 ? 11.255 -0.833 -19.941 1.00 94.31 82 VAL A C 1
ATOM 682 O O . VAL A 1 82 ? 11.618 0.315 -20.189 1.00 94.31 82 VAL A O 1
ATOM 685 N N . LYS A 1 83 ? 12.125 -1.827 -19.771 1.00 94.56 83 LYS A N 1
ATOM 686 C CA . LYS A 1 83 ? 13.554 -1.756 -20.100 1.00 94.56 83 LYS A CA 1
ATOM 687 C C . LYS A 1 83 ? 13.807 -2.547 -21.374 1.00 94.56 83 LYS A C 1
ATOM 689 O O . LYS A 1 83 ? 13.131 -3.534 -21.626 1.00 94.56 83 LYS A O 1
ATOM 694 N N . TYR A 1 84 ? 14.820 -2.169 -22.139 1.00 91.88 84 TYR A N 1
ATOM 695 C CA . TYR A 1 84 ? 15.256 -2.950 -23.293 1.00 91.88 84 TYR A CA 1
ATOM 696 C C . TYR A 1 84 ? 16.573 -3.645 -22.970 1.00 91.88 84 TYR A C 1
ATOM 698 O O . TYR A 1 84 ? 17.533 -3.002 -22.543 1.00 91.88 84 TYR A O 1
ATOM 706 N N . ARG A 1 85 ? 16.621 -4.966 -23.152 1.00 89.81 85 ARG A N 1
ATOM 707 C CA . ARG A 1 85 ? 17.851 -5.760 -23.032 1.00 89.81 85 ARG A CA 1
ATOM 708 C C . ARG A 1 85 ? 18.273 -6.259 -24.404 1.00 89.81 85 ARG A C 1
ATOM 710 O O . ARG A 1 85 ? 17.432 -6.517 -25.255 1.00 89.81 85 ARG A O 1
ATOM 717 N N . LYS A 1 86 ? 19.579 -6.393 -24.625 1.00 89.31 86 LYS A N 1
ATOM 718 C CA . LYS A 1 86 ? 20.118 -6.960 -25.867 1.00 89.31 86 LYS A CA 1
ATOM 719 C C . LYS A 1 86 ? 20.149 -8.483 -25.763 1.00 89.31 86 LYS A C 1
ATOM 721 O O . LYS A 1 86 ? 20.522 -9.016 -24.714 1.00 89.31 86 LYS A O 1
ATOM 726 N N . PHE A 1 87 ? 19.783 -9.186 -26.832 1.00 86.50 87 PHE A N 1
ATOM 727 C CA . PHE A 1 87 ? 20.108 -10.608 -26.932 1.00 86.50 87 PHE A CA 1
ATOM 728 C C . PHE A 1 87 ? 21.631 -10.783 -26.960 1.00 86.50 87 PHE A C 1
ATOM 730 O O . PHE A 1 87 ? 22.349 -9.971 -27.538 1.00 86.50 87 PHE A O 1
ATOM 737 N N . LYS A 1 88 ? 22.141 -11.859 -26.345 1.00 82.62 88 LYS A N 1
ATOM 738 C CA . LYS A 1 88 ? 23.585 -12.154 -26.368 1.00 82.62 88 LYS A CA 1
ATOM 739 C C . LYS A 1 88 ? 24.097 -12.480 -27.778 1.00 82.62 88 LYS A C 1
ATOM 741 O O . LYS A 1 88 ? 25.270 -12.277 -28.050 1.00 82.62 88 LYS A O 1
ATOM 746 N N . GLN A 1 89 ? 23.227 -13.006 -28.641 1.00 86.12 89 GLN A N 1
ATOM 747 C CA . GLN A 1 89 ? 23.584 -13.581 -29.945 1.00 86.12 89 GLN A CA 1
ATOM 748 C C . GLN A 1 89 ? 22.977 -12.828 -31.139 1.00 86.12 89 GLN A C 1
ATOM 750 O O . GLN A 1 89 ? 23.316 -13.126 -32.277 1.00 86.12 89 GLN A O 1
ATOM 755 N N . LEU A 1 90 ? 22.081 -11.862 -30.906 1.00 86.00 90 LEU A N 1
ATOM 756 C CA . LEU A 1 90 ? 21.378 -11.119 -31.955 1.00 86.00 90 LEU A CA 1
ATOM 757 C C . LEU A 1 90 ? 21.386 -9.618 -31.629 1.00 86.00 90 LEU A C 1
ATOM 759 O O . LEU A 1 90 ? 21.159 -9.254 -30.474 1.00 86.00 90 LEU A O 1
ATOM 763 N N . PRO A 1 91 ? 21.572 -8.723 -32.617 1.00 84.19 91 PRO A N 1
ATOM 764 C CA . PRO A 1 91 ? 21.598 -7.275 -32.402 1.00 84.19 91 PRO A CA 1
ATOM 765 C C . PRO A 1 91 ? 20.191 -6.661 -32.256 1.00 84.19 91 PRO A C 1
ATOM 767 O O . PRO A 1 91 ? 19.983 -5.500 -32.594 1.00 84.19 91 PRO A O 1
ATOM 770 N N . LEU A 1 92 ? 19.217 -7.425 -31.754 1.00 89.19 92 LEU A N 1
ATOM 771 C CA . LEU A 1 92 ? 17.853 -6.959 -31.511 1.00 89.19 92 LEU A CA 1
ATOM 772 C C . LEU A 1 92 ? 17.637 -6.734 -30.005 1.00 89.19 92 LEU A C 1
ATOM 774 O O . LEU A 1 92 ? 17.993 -7.597 -29.194 1.00 89.19 92 LEU A O 1
ATOM 778 N N . PRO A 1 93 ? 17.087 -5.582 -29.588 1.00 91.38 93 PRO A N 1
ATOM 779 C CA . PRO A 1 93 ? 16.635 -5.404 -28.220 1.00 91.38 93 PRO A CA 1
ATOM 780 C C . PRO A 1 93 ? 15.288 -6.109 -28.001 1.00 91.38 93 PRO A C 1
ATOM 782 O O . PRO A 1 93 ? 14.446 -6.137 -28.895 1.00 91.38 93 PRO A O 1
ATOM 785 N N . TYR A 1 94 ? 15.057 -6.629 -26.796 1.00 90.94 94 TYR A N 1
ATOM 786 C CA . TYR A 1 94 ? 13.754 -7.139 -26.364 1.00 90.94 94 TYR A CA 1
ATOM 787 C C . TYR A 1 94 ? 13.267 -6.409 -25.105 1.00 90.94 94 TYR A C 1
ATOM 789 O O . TYR A 1 94 ? 14.092 -6.029 -24.259 1.00 90.94 94 TYR A O 1
ATOM 797 N N . PRO A 1 95 ? 11.946 -6.179 -24.980 1.00 94.69 95 PRO A N 1
ATOM 798 C CA . PRO A 1 95 ? 11.378 -5.514 -23.822 1.00 94.69 95 PRO A CA 1
ATOM 799 C C . PRO A 1 95 ? 11.409 -6.438 -22.602 1.00 94.69 95 PRO A C 1
ATOM 801 O O . PRO A 1 95 ? 11.148 -7.636 -22.685 1.00 94.69 95 PRO A O 1
ATOM 804 N N . VAL A 1 96 ? 11.706 -5.854 -21.451 1.00 94.50 96 VAL A N 1
ATOM 805 C CA . VAL A 1 96 ? 11.656 -6.482 -20.135 1.00 94.50 96 VAL A CA 1
ATOM 806 C C . VAL A 1 96 ? 10.872 -5.561 -19.223 1.00 94.50 96 VAL A C 1
ATOM 808 O O . VAL A 1 96 ? 11.207 -4.383 -19.083 1.00 94.50 96 VAL A O 1
ATOM 811 N N . PHE A 1 97 ? 9.829 -6.091 -18.600 1.00 94.12 97 PHE A N 1
ATOM 812 C CA . PHE A 1 97 ? 9.043 -5.345 -17.631 1.00 94.12 97 PHE A CA 1
ATOM 813 C C . PHE A 1 97 ? 9.806 -5.242 -16.308 1.00 94.12 97 PHE A C 1
ATOM 815 O O . PHE A 1 97 ? 10.278 -6.238 -15.764 1.00 94.12 97 PHE A O 1
ATOM 822 N N . ASP A 1 98 ? 9.965 -4.014 -15.830 1.00 92.06 98 ASP A N 1
ATOM 823 C CA . ASP A 1 98 ? 10.547 -3.678 -14.536 1.00 92.06 98 ASP A CA 1
ATOM 824 C C . ASP A 1 98 ? 9.393 -3.423 -13.570 1.00 92.06 98 ASP A C 1
ATOM 826 O O . ASP A 1 98 ? 8.537 -2.567 -13.831 1.00 92.06 98 ASP A O 1
ATOM 830 N N . PHE A 1 99 ? 9.383 -4.150 -12.462 1.00 89.75 99 PHE A N 1
ATOM 831 C CA . PHE A 1 99 ? 8.414 -3.990 -11.389 1.00 89.75 99 PHE A CA 1
ATOM 832 C C . PHE A 1 99 ? 9.118 -3.407 -10.168 1.00 89.75 99 PHE A C 1
ATOM 834 O O . PHE A 1 99 ? 10.322 -3.584 -9.977 1.00 89.75 99 PHE A O 1
ATOM 841 N N . LYS A 1 100 ? 8.375 -2.640 -9.380 1.00 89.56 100 LYS A N 1
ATOM 842 C CA . LYS A 1 100 ? 8.810 -2.138 -8.076 1.00 89.56 100 LYS A CA 1
ATOM 843 C C . LYS A 1 100 ? 7.630 -2.202 -7.135 1.00 89.56 100 LYS A C 1
ATOM 845 O O . LYS A 1 100 ? 6.498 -2.124 -7.596 1.00 89.56 100 LYS A O 1
ATOM 850 N N . GLU A 1 101 ? 7.877 -2.260 -5.837 1.00 88.69 101 GLU A N 1
ATOM 851 C CA . GLU A 1 101 ? 6.830 -2.019 -4.847 1.00 88.69 101 GLU A CA 1
ATOM 852 C C . GLU A 1 101 ? 6.102 -0.705 -5.176 1.00 88.69 101 GLU A C 1
ATOM 854 O O . GLU A 1 101 ? 6.746 0.286 -5.509 1.00 88.69 101 GLU A O 1
ATOM 859 N N . LYS A 1 102 ? 4.772 -0.687 -5.157 1.00 87.62 102 LYS A N 1
ATOM 860 C CA . LYS A 1 102 ? 3.972 0.528 -5.421 1.00 87.62 102 LYS A CA 1
ATOM 861 C C . LYS A 1 102 ? 2.920 0.788 -4.367 1.00 87.62 102 LYS A C 1
ATOM 863 O O . LYS A 1 102 ? 2.463 1.920 -4.256 1.00 87.62 102 LYS A O 1
ATOM 868 N N . VAL A 1 103 ? 2.557 -0.242 -3.611 1.00 89.62 103 VAL A N 1
ATOM 869 C CA . VAL A 1 103 ? 1.586 -0.157 -2.526 1.00 89.62 103 VAL A CA 1
ATOM 870 C C . VAL A 1 103 ? 2.165 -0.827 -1.303 1.00 89.62 103 VAL A C 1
ATOM 872 O O . VAL A 1 103 ? 2.735 -1.914 -1.404 1.00 89.62 103 VAL A O 1
ATOM 875 N N . ILE A 1 104 ? 1.988 -0.180 -0.162 1.00 91.94 104 ILE A N 1
ATOM 876 C CA . ILE A 1 104 ? 2.319 -0.695 1.156 1.00 91.94 104 ILE A CA 1
ATOM 877 C C . ILE A 1 104 ? 1.010 -0.849 1.921 1.00 91.94 104 ILE A C 1
ATOM 879 O O . ILE A 1 104 ? 0.178 0.059 1.956 1.00 91.94 104 ILE A O 1
ATOM 883 N N . VAL A 1 105 ? 0.834 -2.017 2.528 1.00 92.12 105 VAL A N 1
ATOM 884 C CA . VAL A 1 105 ? -0.303 -2.326 3.386 1.00 92.12 105 VAL A CA 1
ATOM 885 C C . VAL A 1 105 ? 0.168 -2.310 4.824 1.00 92.12 105 VAL A C 1
ATOM 887 O O . VAL A 1 105 ? 1.049 -3.081 5.210 1.00 92.12 105 VAL A O 1
ATOM 890 N N . LEU A 1 106 ? -0.447 -1.454 5.629 1.00 94.94 106 LEU A N 1
ATOM 891 C CA . LEU A 1 106 ? -0.257 -1.435 7.069 1.00 94.94 106 LEU A CA 1
ATOM 892 C C . LEU A 1 106 ? -1.403 -2.177 7.746 1.00 94.94 106 LEU A C 1
ATOM 894 O O . LEU A 1 106 ? -2.548 -2.111 7.300 1.00 94.94 106 LEU A O 1
ATOM 898 N N . LYS A 1 107 ? -1.091 -2.870 8.837 1.00 95.31 107 LYS A N 1
ATOM 899 C CA . LYS A 1 107 ? -2.059 -3.545 9.698 1.00 95.31 107 LYS A CA 1
ATOM 900 C C . LYS A 1 107 ? -1.958 -2.985 11.108 1.00 95.31 107 LYS A C 1
ATOM 902 O O . LYS A 1 107 ? -0.852 -2.857 11.635 1.00 95.31 107 LYS A O 1
ATOM 907 N N . LYS A 1 108 ? -3.104 -2.703 11.715 1.00 95.62 108 LYS A N 1
ATOM 908 C CA . LYS A 1 108 ? -3.205 -2.256 13.103 1.00 95.62 108 LYS A CA 1
ATOM 909 C C . LYS A 1 108 ? -2.551 -3.257 14.063 1.00 95.62 108 LYS A C 1
ATOM 911 O O . LYS A 1 108 ? -2.599 -4.472 13.823 1.00 95.62 108 LYS A O 1
ATOM 916 N N . LEU A 1 109 ? -1.877 -2.731 15.087 1.00 93.38 109 LEU A N 1
ATOM 917 C CA . LEU A 1 109 ? -1.181 -3.521 16.110 1.00 93.38 109 LEU A CA 1
ATOM 918 C C . LEU A 1 109 ? -2.145 -4.340 16.973 1.00 93.38 109 LEU A C 1
ATOM 920 O O . LEU A 1 109 ? -3.232 -3.824 17.311 1.00 93.38 109 LEU A O 1
#

Secondary structure (DSSP, 8-state):
-TTS-EEEEE-HHHHHTSTTTTT---TTEEEE--TT--HHHHTTSSEEEEE-S-HHHHHHHHHHHHTTTEEEEEEEEEEEEEEEEE-SSSS-EEEEEEEEEEEEEEEE-

Foldseek 3Di:
DQQAEFEEEEEPVCVVVCVVVVVPPHPNYHYDHDYPDDLVRVLVGQKYKDFDLDVVVVVVVCCVSPVVFWDWPDFDKDWNDWDWDADPPDRDTDTDTDIDGTMIMIGTD

Nearest PDB structures (foldseek):
  4v72-assembly1_BR  TM=4.380E-01  e=1.249E+00  Escherichia coli K-12
  6xyw-assembly1_Ar  TM=3.385E-01  e=2.738E+00  Arabidopsis thaliana
  9g6k-assembly1_LY  TM=3.533E-01  e=1.622E+00  Toxoplasma gondii
  7zod-assembly1_t  TM=3.150E-01  e=1.732E+00  Escherichia coli
  8pk0-assembly1_f  TM=3.581E-01  e=3.120E+00  Homo sapiens